Protein AF-A0AAD2DUP3-F1 (afdb_monomer_lite)

Structure (mmCIF, N/CA/C/O backbone):
data_AF-A0AAD2DUP3-F1
#
_entry.id   AF-A0AAD2DUP3-F1
#
loop_
_atom_site.group_PDB
_atom_site.id
_atom_site.type_symbol
_atom_site.label_atom_id
_atom_site.label_alt_id
_atom_site.label_comp_id
_atom_site.label_asym_id
_atom_site.label_entity_id
_atom_site.label_seq_id
_atom_site.pdbx_PDB_ins_code
_atom_site.Cartn_x
_atom_site.Cartn_y
_atom_site.Cartn_z
_atom_site.occupancy
_atom_site.B_iso_or_equiv
_atom_site.auth_seq_id
_atom_site.auth_comp_id
_atom_site.auth_asym_id
_atom_site.auth_atom_id
_atom_site.pdbx_PDB_model_num
ATOM 1 N N . MET A 1 1 ? -17.368 4.566 11.552 1.00 52.69 1 MET A N 1
ATOM 2 C CA . MET A 1 1 ? -17.398 3.100 11.361 1.00 52.69 1 MET A CA 1
ATOM 3 C C . MET A 1 1 ? -17.621 2.733 9.894 1.00 52.69 1 MET A C 1
ATOM 5 O O . MET A 1 1 ? -16.792 2.018 9.356 1.00 52.69 1 MET A O 1
ATOM 9 N N . TYR A 1 2 ? -18.653 3.272 9.224 1.00 62.59 2 TYR A N 1
ATOM 10 C CA . TYR A 1 2 ? -19.002 2.869 7.852 1.00 62.59 2 TYR A CA 1
ATOM 11 C C . TYR A 1 2 ? -18.000 3.279 6.770 1.00 62.59 2 TYR A C 1
ATOM 13 O O . TYR A 1 2 ? -17.643 2.427 5.978 1.00 62.59 2 TYR A O 1
ATOM 21 N N . GLN A 1 3 ? -17.459 4.501 6.786 1.00 66.94 3 GLN A N 1
ATOM 22 C CA . GLN A 1 3 ? -16.608 4.976 5.681 1.00 66.94 3 GLN A CA 1
ATOM 23 C C . GLN A 1 3 ? -15.354 4.126 5.429 1.00 66.94 3 GLN A C 1
ATOM 25 O O . GLN A 1 3 ? -15.060 3.837 4.279 1.00 66.94 3 GLN A O 1
ATOM 30 N N . ILE A 1 4 ? -14.634 3.682 6.469 1.00 68.75 4 ILE A N 1
ATOM 31 C CA . ILE A 1 4 ? -13.445 2.834 6.272 1.00 68.75 4 ILE A CA 1
ATOM 32 C C . ILE A 1 4 ? -13.829 1.407 5.882 1.00 68.75 4 ILE A C 1
ATOM 34 O O . ILE A 1 4 ? -13.233 0.851 4.975 1.00 68.75 4 ILE A O 1
ATOM 38 N N . VAL A 1 5 ? -14.855 0.820 6.505 1.00 68.56 5 VAL A N 1
ATOM 39 C CA . VAL A 1 5 ? -15.314 -0.539 6.166 1.00 68.56 5 VAL A CA 1
ATOM 40 C C . VAL A 1 5 ? -15.882 -0.580 4.745 1.00 68.56 5 VAL A C 1
ATOM 42 O O . VAL A 1 5 ? -15.659 -1.538 4.016 1.00 68.56 5 VAL A O 1
ATOM 45 N N . GLU A 1 6 ? -16.591 0.465 4.336 1.00 72.06 6 GLU A N 1
ATOM 46 C CA . GLU A 1 6 ? -17.125 0.645 2.991 1.00 72.06 6 GLU A CA 1
ATOM 47 C C . GLU A 1 6 ? -16.015 0.932 1.978 1.00 72.06 6 GLU A C 1
ATOM 49 O O . GLU A 1 6 ? -16.005 0.300 0.927 1.00 72.06 6 GLU A O 1
ATOM 54 N N . ALA A 1 7 ? -15.028 1.773 2.304 1.00 72.50 7 ALA A N 1
ATOM 55 C CA . ALA A 1 7 ? -13.837 1.961 1.475 1.00 72.50 7 ALA A CA 1
ATOM 56 C C . ALA A 1 7 ? -13.071 0.641 1.285 1.00 72.50 7 ALA A C 1
ATOM 58 O O . ALA A 1 7 ? -12.720 0.302 0.155 1.00 72.50 7 ALA A O 1
ATOM 59 N N . MET A 1 8 ? -12.909 -0.149 2.357 1.00 72.56 8 MET A N 1
ATOM 60 C CA . MET A 1 8 ? -12.288 -1.475 2.293 1.00 72.56 8 MET A CA 1
ATOM 61 C C . MET A 1 8 ? -13.106 -2.447 1.421 1.00 72.56 8 MET A C 1
ATOM 63 O O . MET A 1 8 ? -12.550 -3.151 0.584 1.00 72.56 8 MET A O 1
ATOM 67 N N . LYS A 1 9 ? -14.439 -2.462 1.552 1.00 70.69 9 LYS A N 1
ATOM 68 C CA . LYS A 1 9 ? -15.330 -3.287 0.709 1.00 70.69 9 LYS A CA 1
ATOM 69 C C . LYS A 1 9 ? -15.350 -2.855 -0.756 1.00 70.69 9 LYS A C 1
ATOM 71 O O . LYS A 1 9 ? -15.528 -3.689 -1.636 1.00 70.69 9 LYS A O 1
ATOM 76 N N . SER A 1 10 ? -15.177 -1.563 -1.005 1.00 72.81 10 SER A N 1
ATOM 77 C CA . SER A 1 10 ? -15.208 -0.971 -2.344 1.00 72.81 10 SER A CA 1
ATOM 78 C C . SER A 1 10 ? -13.851 -1.017 -3.045 1.00 72.81 10 SER A C 1
ATOM 80 O O . SER A 1 10 ? -13.723 -0.445 -4.122 1.00 72.81 10 SER A O 1
ATOM 82 N N . HIS A 1 11 ? -12.831 -1.638 -2.435 1.00 70.69 11 HIS A N 1
ATOM 83 C CA . HIS A 1 11 ? -11.440 -1.587 -2.903 1.00 70.69 11 HIS A CA 1
ATOM 84 C C . HIS A 1 11 ? -10.930 -0.156 -3.151 1.00 70.69 11 HIS A C 1
ATOM 86 O O . HIS A 1 11 ? -10.047 0.071 -3.970 1.00 70.69 11 HIS A O 1
ATOM 92 N N . ASN A 1 12 ? -11.489 0.831 -2.442 1.00 75.56 12 ASN A N 1
ATOM 93 C CA . ASN A 1 12 ? -11.150 2.232 -2.640 1.00 75.56 12 ASN A CA 1
ATOM 94 C C . ASN A 1 12 ? -10.000 2.614 -1.704 1.00 75.56 12 ASN A C 1
ATOM 96 O O . ASN A 1 12 ? -10.207 3.047 -0.565 1.00 75.56 12 ASN A O 1
ATOM 100 N N . LEU A 1 13 ? -8.778 2.407 -2.194 1.00 73.12 13 LEU A N 1
ATOM 101 C CA . LEU A 1 13 ? -7.555 2.692 -1.452 1.00 73.12 13 LEU A CA 1
ATOM 102 C C . LEU A 1 13 ? -7.433 4.183 -1.096 1.00 73.12 13 LEU A C 1
ATOM 104 O O . LEU A 1 13 ? -6.999 4.505 0.007 1.00 73.12 13 LEU A O 1
ATOM 108 N N . GLU A 1 14 ? -7.855 5.089 -1.978 1.00 71.94 14 GLU A N 1
ATOM 109 C CA . GLU A 1 14 ? -7.768 6.537 -1.754 1.00 71.94 14 GLU A CA 1
ATOM 110 C C . GLU A 1 14 ? -8.600 6.978 -0.540 1.00 71.94 14 GLU A C 1
ATOM 112 O O . GLU A 1 14 ? -8.095 7.656 0.360 1.00 71.94 14 GLU A O 1
ATOM 117 N N . LEU A 1 15 ? -9.854 6.522 -0.457 1.00 72.31 15 LEU A N 1
ATOM 118 C CA . LEU A 1 15 ? -10.715 6.774 0.701 1.00 72.31 15 LEU A CA 1
ATOM 119 C C . LEU A 1 15 ? -10.130 6.171 1.979 1.00 72.31 15 LEU A C 1
ATOM 121 O O . LEU A 1 15 ? -10.178 6.801 3.039 1.00 72.31 15 LEU A O 1
ATOM 125 N N . ALA A 1 16 ? -9.563 4.968 1.886 1.00 72.31 16 ALA A N 1
ATOM 126 C CA . ALA A 1 16 ? -8.981 4.290 3.032 1.00 72.31 16 ALA A CA 1
ATOM 127 C C . ALA A 1 16 ? -7.722 5.010 3.555 1.00 72.31 16 ALA A C 1
ATOM 129 O O . ALA A 1 16 ? -7.566 5.179 4.767 1.00 72.31 16 ALA A O 1
ATOM 130 N N . LEU A 1 17 ? -6.873 5.513 2.653 1.00 70.69 17 LEU A N 1
ATOM 131 C CA . LEU A 1 17 ? -5.696 6.324 2.968 1.00 70.69 17 LEU A CA 1
ATOM 132 C C . LEU A 1 17 ? -6.068 7.672 3.580 1.00 70.69 17 LEU A C 1
ATOM 134 O O . LEU A 1 17 ? -5.526 8.031 4.622 1.00 70.69 17 LEU A O 1
ATOM 138 N N . ASN A 1 18 ? -7.014 8.399 2.981 1.00 74.69 18 ASN A N 1
ATOM 139 C CA . ASN A 1 18 ? -7.462 9.694 3.496 1.00 74.69 18 ASN A CA 1
ATOM 140 C C . ASN A 1 18 ? -8.050 9.553 4.913 1.00 74.69 18 ASN A C 1
ATOM 142 O O . ASN A 1 18 ? -7.748 10.320 5.836 1.00 74.69 18 ASN A O 1
ATOM 146 N N . TRP A 1 19 ? -8.830 8.491 5.121 1.00 75.75 19 TRP A N 1
ATOM 147 C CA . TRP A 1 19 ? -9.346 8.143 6.436 1.00 75.75 19 TRP A CA 1
ATOM 148 C C . TRP A 1 19 ? -8.216 7.815 7.429 1.00 75.75 19 TRP A C 1
ATOM 150 O O . TRP A 1 19 ? -8.216 8.335 8.548 1.00 75.75 19 TRP A O 1
ATOM 160 N N . ALA A 1 20 ? -7.225 7.011 7.021 1.00 71.06 20 ALA A N 1
ATOM 161 C CA . ALA A 1 20 ? -6.072 6.669 7.853 1.00 71.06 20 ALA A CA 1
ATOM 162 C C . ALA A 1 20 ? -5.245 7.910 8.225 1.00 71.06 20 ALA A C 1
ATOM 164 O O . ALA A 1 20 ? -4.873 8.063 9.387 1.00 71.06 20 ALA A O 1
ATOM 165 N N . SER A 1 21 ? -5.032 8.844 7.292 1.00 70.50 21 SER A N 1
ATOM 166 C CA . SER A 1 21 ? -4.371 10.127 7.563 1.00 70.50 21 SER A CA 1
ATOM 167 C C . SER A 1 21 ? -5.148 10.979 8.569 1.00 70.50 21 SER A C 1
ATOM 169 O O . SER A 1 21 ? -4.551 11.543 9.482 1.00 70.50 21 SER A O 1
ATOM 171 N N . THR A 1 22 ? -6.480 11.008 8.478 1.00 73.06 22 THR A N 1
ATOM 172 C CA . THR A 1 22 ? -7.342 11.742 9.425 1.00 73.06 22 THR A CA 1
ATOM 173 C C . THR A 1 22 ? -7.323 11.131 10.834 1.00 73.06 22 THR A C 1
ATOM 175 O O . THR A 1 22 ? -7.566 11.813 11.829 1.00 73.06 22 THR A O 1
ATOM 178 N N . LYS A 1 23 ? -7.035 9.831 10.945 1.00 70.44 23 LYS A N 1
ATOM 179 C CA . LYS A 1 23 ? -6.975 9.088 12.214 1.00 70.44 23 LYS A CA 1
ATOM 180 C C . LYS A 1 23 ? -5.556 8.742 12.651 1.00 70.44 23 LYS A C 1
ATOM 182 O O . LYS A 1 23 ? -5.380 7.986 13.606 1.00 70.44 23 LYS A O 1
ATOM 187 N N . LYS A 1 24 ? -4.557 9.344 12.008 1.00 65.88 24 LYS A N 1
ATOM 188 C CA . LYS A 1 24 ? -3.135 9.061 12.196 1.00 65.88 24 LYS A CA 1
ATOM 189 C C . LYS A 1 24 ? -2.692 9.141 13.655 1.00 65.88 24 LYS A C 1
ATOM 191 O O . LYS A 1 24 ? -2.039 8.231 14.137 1.00 65.88 24 LYS A O 1
ATOM 196 N N . GLU A 1 25 ? -3.117 10.155 14.401 1.00 65.19 25 GLU A N 1
ATOM 197 C CA . GLU A 1 25 ? -2.759 10.301 15.823 1.00 65.19 25 GLU A CA 1
ATOM 198 C C . GLU A 1 25 ? -3.306 9.168 16.708 1.00 65.19 25 GLU A C 1
ATOM 200 O O . GLU A 1 25 ? -2.655 8.740 17.661 1.00 65.19 25 GLU A O 1
ATOM 205 N N . GLN A 1 26 ? -4.494 8.652 16.381 1.00 66.00 26 GLN A N 1
ATOM 206 C CA . GLN A 1 26 ? -5.095 7.514 17.083 1.00 66.00 26 GLN A CA 1
ATOM 207 C C . GLN A 1 26 ? -4.406 6.205 16.682 1.00 66.00 26 GLN A C 1
ATOM 209 O O . GLN A 1 26 ? -4.179 5.352 17.536 1.00 66.00 26 GLN A O 1
ATOM 214 N N . LEU A 1 27 ? -4.021 6.091 15.406 1.00 65.62 27 LEU A N 1
ATOM 215 C CA . LEU A 1 27 ? -3.280 4.958 14.855 1.00 65.62 27 LEU A CA 1
ATOM 216 C C . LEU A 1 27 ? -1.827 4.893 15.322 1.00 65.62 27 LEU A C 1
ATOM 218 O O . LEU A 1 27 ? -1.288 3.803 15.358 1.00 65.62 27 LEU A O 1
ATOM 222 N N . ILE A 1 28 ? -1.197 6.016 15.674 1.00 61.84 28 ILE A N 1
ATOM 223 C CA . ILE A 1 28 ? 0.155 6.046 16.258 1.00 61.84 28 ILE A CA 1
ATOM 224 C C . ILE A 1 28 ? 0.122 5.578 17.720 1.00 61.84 28 ILE A C 1
ATOM 226 O O . ILE A 1 28 ? 1.076 4.975 18.203 1.00 61.84 28 ILE A O 1
ATOM 230 N N . ARG A 1 29 ? -0.974 5.861 18.439 1.00 57.91 29 ARG A N 1
ATOM 231 C CA . ARG A 1 29 ? -1.155 5.450 19.841 1.00 57.91 29 ARG A CA 1
ATOM 232 C C . ARG A 1 29 ? -1.431 3.964 20.004 1.00 57.91 29 ARG A C 1
ATOM 234 O O . ARG A 1 29 ? -1.053 3.385 21.015 1.00 57.91 29 ARG A O 1
ATOM 241 N N . SER A 1 30 ? -2.107 3.359 19.039 1.00 55.53 30 SER A N 1
ATOM 242 C CA . SER A 1 30 ? -2.157 1.912 18.914 1.00 55.53 30 SER A CA 1
ATOM 243 C C . SER A 1 30 ? -0.898 1.460 18.186 1.00 55.53 30 SER A C 1
ATOM 245 O O . SER A 1 30 ? -0.708 1.865 17.055 1.00 55.53 30 SER A O 1
ATOM 247 N N . GLU A 1 31 ? -0.054 0.602 18.746 1.00 55.28 31 GLU A N 1
ATOM 248 C CA . GLU A 1 31 ? 1.179 0.079 18.105 1.00 55.28 31 GLU A CA 1
ATOM 249 C C . GLU A 1 31 ? 0.963 -0.701 16.781 1.00 55.28 31 GLU A C 1
ATOM 251 O O . GLU A 1 31 ? 1.804 -1.461 16.311 1.00 55.28 31 GLU A O 1
ATOM 256 N N . SER A 1 32 ? -0.202 -0.570 16.166 1.00 59.91 32 SER A N 1
ATOM 257 C CA . SER A 1 32 ? -0.562 -1.164 14.905 1.00 59.91 32 SER A CA 1
ATOM 258 C C . SER A 1 32 ? 0.156 -0.457 13.745 1.00 59.91 32 SER A C 1
ATOM 260 O O . SER A 1 32 ? -0.149 0.690 13.426 1.00 59.91 32 SER A O 1
ATOM 262 N N . ASP A 1 33 ? 1.031 -1.176 13.034 1.00 70.69 33 ASP A N 1
ATOM 263 C CA . ASP A 1 33 ? 1.650 -0.786 11.748 1.00 70.69 33 ASP A CA 1
ATOM 264 C C . ASP A 1 33 ? 0.626 -0.647 10.587 1.00 70.69 33 ASP A C 1
ATOM 266 O O . ASP A 1 33 ? 0.879 -1.029 9.441 1.00 70.69 33 ASP A O 1
ATOM 270 N N . ILE A 1 34 ? -0.586 -0.163 10.862 1.00 74.56 34 ILE A N 1
ATOM 271 C CA . ILE A 1 34 ? -1.685 -0.036 9.900 1.00 74.56 34 ILE A CA 1
ATOM 272 C C . ILE A 1 34 ? -1.327 0.957 8.796 1.00 74.56 34 ILE A C 1
ATOM 274 O O . ILE A 1 34 ? -1.533 0.651 7.623 1.00 74.56 34 ILE A O 1
ATOM 278 N N . GLU A 1 35 ? -0.747 2.108 9.150 1.00 74.81 35 GLU A N 1
ATOM 279 C CA . GLU A 1 35 ? -0.314 3.112 8.170 1.00 74.81 35 GLU A CA 1
ATOM 280 C C . GLU A 1 35 ? 0.699 2.495 7.200 1.00 74.81 35 GLU A C 1
ATOM 282 O O . GLU A 1 35 ? 0.509 2.543 5.988 1.00 74.81 35 GLU A O 1
ATOM 287 N N . LEU A 1 36 ? 1.701 1.781 7.718 1.00 77.12 36 LEU A N 1
ATOM 288 C CA . LEU A 1 36 ? 2.705 1.116 6.893 1.00 77.12 36 LEU A CA 1
ATOM 289 C C . LEU A 1 36 ? 2.099 0.039 5.977 1.00 77.12 36 LEU A C 1
ATOM 291 O O . LEU A 1 36 ? 2.545 -0.125 4.843 1.00 77.12 36 LEU A O 1
ATOM 295 N N . LYS A 1 37 ? 1.069 -0.689 6.427 1.00 79.38 37 LYS A N 1
ATOM 296 C CA . LYS A 1 37 ? 0.356 -1.665 5.583 1.00 79.38 37 LYS A CA 1
ATOM 297 C C . LYS A 1 37 ? -0.406 -0.992 4.438 1.00 79.38 37 LYS A C 1
ATOM 299 O O . LYS A 1 37 ? -0.392 -1.525 3.332 1.00 79.38 37 LYS A O 1
ATOM 304 N N . PHE A 1 38 ? -1.012 0.170 4.675 1.00 79.25 38 PHE A N 1
ATOM 305 C CA . PHE A 1 38 ? -1.649 0.956 3.617 1.00 79.25 38 PHE A CA 1
ATOM 306 C C . PHE A 1 38 ? -0.642 1.473 2.594 1.00 79.25 38 PHE A C 1
ATOM 308 O O . PHE A 1 38 ? -0.845 1.292 1.397 1.00 79.25 38 PHE A O 1
ATOM 315 N N . GLN A 1 39 ? 0.474 2.036 3.062 1.00 81.81 39 GLN A N 1
ATOM 316 C CA . GLN A 1 39 ? 1.550 2.519 2.192 1.00 81.81 39 GLN A CA 1
ATOM 317 C C . GLN A 1 39 ? 2.096 1.387 1.303 1.00 81.81 39 GLN A C 1
ATOM 319 O O . GLN A 1 39 ? 2.361 1.582 0.120 1.00 81.81 39 GLN A O 1
ATOM 324 N N . ARG A 1 40 ? 2.198 0.161 1.839 1.00 82.94 40 ARG A N 1
ATOM 325 C CA . ARG A 1 40 ? 2.579 -1.034 1.065 1.00 82.94 40 ARG A CA 1
ATOM 326 C C . ARG A 1 40 ? 1.573 -1.391 -0.026 1.00 82.94 40 ARG A C 1
ATOM 328 O O . ARG A 1 40 ? 1.996 -1.741 -1.121 1.00 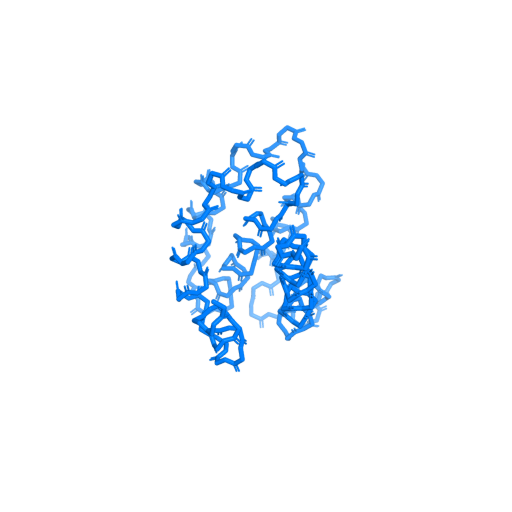82.94 40 ARG A O 1
ATOM 335 N N . LEU A 1 41 ? 0.273 -1.328 0.261 1.00 83.12 41 LEU A N 1
ATOM 336 C CA . LEU A 1 41 ? -0.758 -1.599 -0.746 1.00 83.12 41 LEU A CA 1
ATOM 337 C C . LEU A 1 41 ? -0.747 -0.548 -1.852 1.00 83.12 41 LEU A C 1
ATOM 339 O O . LEU A 1 41 ? -0.769 -0.920 -3.020 1.00 83.12 41 LEU A O 1
ATOM 343 N N . GLN A 1 42 ? -0.629 0.733 -1.489 1.00 82.62 42 GLN A N 1
ATOM 344 C CA . GLN A 1 42 ? -0.525 1.815 -2.466 1.00 82.62 42 GLN A CA 1
ATOM 345 C C . GLN A 1 42 ? 0.696 1.651 -3.359 1.00 82.62 42 GLN A C 1
ATOM 347 O O . GLN A 1 42 ? 0.597 1.771 -4.574 1.00 82.62 42 GLN A O 1
ATOM 352 N N . PHE A 1 43 ? 1.841 1.321 -2.766 1.00 84.44 43 PHE A N 1
ATOM 353 C CA . PHE A 1 43 ? 3.052 1.055 -3.523 1.00 84.44 43 PHE A CA 1
ATOM 354 C C . PHE A 1 43 ? 2.853 -0.074 -4.543 1.00 84.44 43 PHE A C 1
ATOM 356 O O . PHE A 1 43 ? 3.242 0.077 -5.696 1.00 84.44 43 PHE A O 1
ATOM 363 N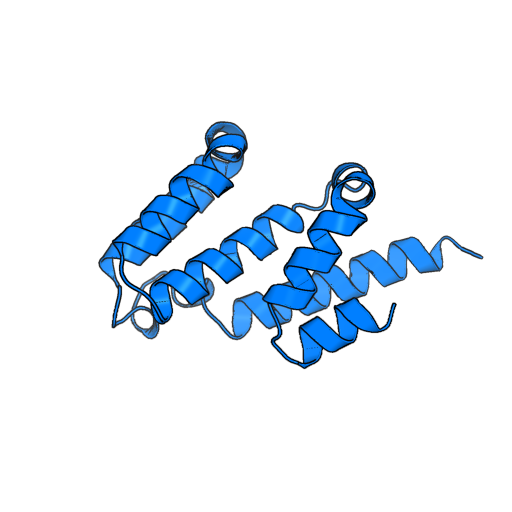 N . VAL A 1 44 ? 2.231 -1.190 -4.145 1.00 81.06 44 VAL A N 1
ATOM 364 C CA . VAL A 1 44 ? 1.973 -2.317 -5.054 1.00 81.06 44 VAL A CA 1
ATOM 365 C C . VAL A 1 44 ? 1.002 -1.933 -6.170 1.00 81.06 44 VAL A C 1
ATOM 367 O O . VAL A 1 44 ? 1.227 -2.321 -7.311 1.00 81.06 44 VAL A O 1
ATOM 370 N N . GLU A 1 45 ? -0.041 -1.160 -5.869 1.00 81.38 45 GLU A N 1
ATOM 371 C CA . GLU A 1 45 ? -0.999 -0.688 -6.872 1.00 81.38 45 GLU A CA 1
ATOM 372 C C . GLU A 1 45 ? -0.334 0.247 -7.893 1.00 81.38 45 GLU A C 1
ATOM 374 O O . GLU A 1 45 ? -0.485 0.048 -9.098 1.00 81.38 45 GLU A O 1
ATOM 379 N N . ILE A 1 46 ? 0.481 1.204 -7.431 1.00 82.06 46 ILE A N 1
ATOM 380 C CA . ILE A 1 46 ? 1.286 2.068 -8.309 1.00 82.06 46 ILE A CA 1
ATOM 381 C C . ILE A 1 46 ? 2.249 1.211 -9.140 1.00 82.06 46 ILE A C 1
ATOM 383 O O . ILE A 1 46 ? 2.385 1.422 -10.338 1.00 82.06 46 ILE A O 1
ATOM 387 N N . LEU A 1 47 ? 2.884 0.202 -8.541 1.00 81.44 47 LEU A N 1
ATOM 388 C CA . LEU A 1 47 ? 3.819 -0.680 -9.240 1.00 81.44 47 LEU A CA 1
ATOM 389 C C . LEU A 1 47 ? 3.139 -1.562 -10.308 1.00 81.44 47 LEU A C 1
ATOM 391 O O . LEU A 1 47 ? 3.797 -1.982 -11.260 1.00 81.44 47 LEU A O 1
ATOM 395 N N . GLN A 1 48 ? 1.850 -1.874 -10.140 1.00 78.19 48 GLN A N 1
ATOM 396 C CA . GLN A 1 48 ? 1.053 -2.646 -11.099 1.00 78.19 48 GLN A CA 1
ATOM 397 C C . GLN A 1 48 ? 0.471 -1.777 -12.222 1.00 78.19 48 GLN A C 1
ATOM 399 O O . GLN A 1 48 ? 0.425 -2.236 -13.363 1.00 78.19 48 GLN A O 1
ATOM 404 N N . ASN A 1 49 ? 0.042 -0.551 -11.911 1.00 76.25 49 ASN A N 1
ATOM 405 C CA . ASN A 1 49 ? -0.711 0.304 -12.834 1.00 76.25 49 ASN A CA 1
ATOM 406 C C . ASN A 1 49 ? 0.128 1.401 -13.512 1.00 76.25 49 ASN A C 1
ATOM 408 O O . ASN A 1 49 ? -0.236 1.842 -14.601 1.00 76.25 49 ASN A O 1
ATOM 412 N N . ASN A 1 50 ? 1.224 1.843 -12.890 1.00 68.25 50 ASN A N 1
ATOM 413 C CA . ASN A 1 50 ? 2.001 3.012 -13.307 1.00 68.25 50 ASN A CA 1
ATOM 414 C C . ASN A 1 50 ? 3.465 2.685 -13.633 1.00 68.25 50 ASN A C 1
ATOM 416 O O . ASN A 1 50 ? 3.948 1.556 -13.519 1.00 68.25 50 ASN A O 1
ATOM 420 N N . ASP A 1 51 ? 4.170 3.724 -14.079 1.00 72.88 51 ASP A N 1
ATOM 421 C CA . ASP A 1 51 ? 5.583 3.676 -14.417 1.00 72.88 51 ASP A CA 1
ATOM 422 C C . ASP A 1 51 ? 6.457 3.456 -13.169 1.00 72.88 51 ASP A C 1
ATOM 424 O O . ASP A 1 51 ? 6.169 3.934 -12.065 1.00 72.88 51 ASP A O 1
ATOM 428 N N . LYS A 1 52 ? 7.576 2.753 -13.352 1.00 78.19 52 LYS A N 1
ATOM 429 C CA . LYS A 1 52 ? 8.521 2.404 -12.279 1.00 78.19 52 LYS A CA 1
ATOM 430 C C . LYS A 1 52 ? 9.026 3.637 -11.539 1.00 78.19 52 LYS A C 1
ATOM 432 O O . LYS A 1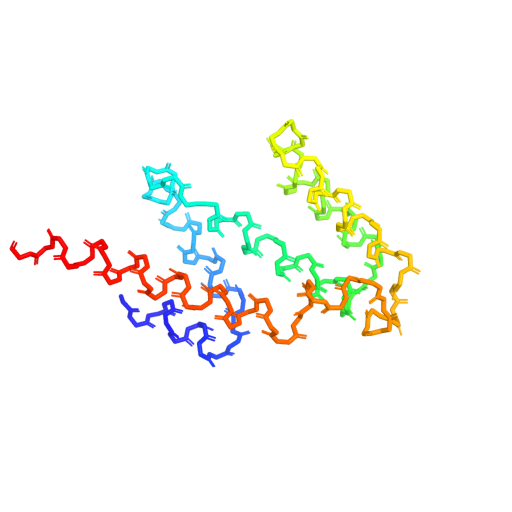 52 ? 9.274 3.570 -10.337 1.00 78.19 52 LYS A O 1
ATOM 437 N N . ASP A 1 53 ? 9.162 4.755 -12.240 1.00 82.25 53 ASP A N 1
ATOM 438 C CA . ASP A 1 53 ? 9.651 6.004 -11.663 1.00 82.25 53 ASP A CA 1
ATOM 439 C C . ASP A 1 53 ? 8.698 6.582 -10.610 1.00 82.25 53 ASP A C 1
ATOM 441 O O . ASP A 1 53 ? 9.149 7.131 -9.600 1.00 82.25 53 ASP A O 1
ATOM 445 N N . GLU A 1 54 ? 7.386 6.414 -10.786 1.00 83.56 54 GLU A N 1
ATOM 446 C CA . GLU A 1 54 ? 6.400 6.900 -9.822 1.00 83.56 54 GLU A CA 1
ATOM 447 C C . GLU A 1 54 ? 6.386 6.040 -8.558 1.00 83.56 54 GLU A C 1
ATOM 449 O O . GLU A 1 54 ? 6.450 6.573 -7.446 1.00 83.56 54 GLU A O 1
ATOM 454 N N . ALA A 1 55 ? 6.426 4.714 -8.716 1.00 83.50 55 ALA A N 1
ATOM 455 C CA . ALA A 1 55 ? 6.570 3.791 -7.593 1.00 83.50 55 ALA A CA 1
ATOM 456 C C . ALA A 1 55 ? 7.873 4.050 -6.816 1.00 83.50 55 ALA A C 1
ATOM 458 O O . ALA A 1 55 ? 7.884 4.010 -5.585 1.00 83.50 55 ALA A O 1
ATOM 459 N N . LEU A 1 56 ? 8.973 4.363 -7.510 1.00 83.81 56 LEU A N 1
ATOM 460 C CA . LEU A 1 56 ? 10.266 4.648 -6.883 1.00 83.81 56 LEU A CA 1
ATOM 461 C C . LEU A 1 56 ? 10.259 5.979 -6.122 1.00 83.81 56 LEU A C 1
ATOM 463 O O . LEU A 1 56 ? 10.840 6.090 -5.039 1.00 83.81 56 LEU A O 1
ATOM 467 N N . LYS A 1 57 ? 9.595 7.001 -6.671 1.00 86.06 57 LYS A N 1
ATOM 468 C CA . LYS A 1 57 ? 9.403 8.280 -5.983 1.00 86.06 57 LYS A CA 1
ATOM 469 C C . LYS A 1 57 ? 8.573 8.090 -4.715 1.00 86.06 57 LYS A C 1
ATOM 471 O O . LYS A 1 57 ? 8.964 8.602 -3.668 1.00 86.06 57 LYS A O 1
ATOM 476 N N . TYR A 1 58 ? 7.487 7.326 -4.811 1.00 85.38 58 TYR A N 1
ATOM 477 C CA . TYR A 1 58 ? 6.615 7.005 -3.688 1.00 85.38 58 TYR A CA 1
ATOM 478 C C . TYR A 1 58 ? 7.354 6.229 -2.586 1.00 85.38 58 TYR A C 1
ATOM 480 O O . TYR A 1 58 ? 7.272 6.593 -1.412 1.00 85.38 58 TYR A O 1
ATOM 488 N N . ASP A 1 59 ? 8.137 5.209 -2.956 1.00 83.19 59 ASP A N 1
ATOM 489 C CA . ASP A 1 59 ? 8.923 4.406 -2.011 1.00 83.19 59 ASP A CA 1
ATOM 490 C C . ASP A 1 59 ? 9.857 5.282 -1.163 1.00 83.19 59 ASP A C 1
ATOM 492 O O . ASP A 1 59 ? 9.830 5.241 0.071 1.00 83.19 59 ASP A O 1
ATOM 496 N N . ARG A 1 60 ? 10.603 6.175 -1.825 1.00 82.00 60 ARG A N 1
ATOM 497 C CA . ARG A 1 60 ? 11.546 7.090 -1.168 1.00 82.00 60 ARG A CA 1
ATOM 498 C C . ARG A 1 60 ? 10.872 8.074 -0.221 1.00 82.00 60 ARG A C 1
ATOM 500 O O . ARG A 1 60 ? 11.467 8.421 0.794 1.00 82.00 60 ARG A O 1
ATOM 507 N N . THR A 1 61 ? 9.671 8.551 -0.536 1.00 83.69 61 THR A N 1
ATOM 508 C CA . THR A 1 61 ? 8.964 9.503 0.331 1.00 83.69 61 THR A CA 1
ATOM 509 C C . THR A 1 61 ? 8.291 8.816 1.508 1.00 83.69 61 THR A C 1
ATOM 511 O O . THR A 1 61 ? 8.345 9.325 2.626 1.00 83.69 61 THR A O 1
ATOM 514 N N . CYS A 1 62 ? 7.676 7.659 1.273 1.00 81.12 62 CYS A N 1
ATOM 515 C CA . CYS A 1 62 ? 6.814 7.025 2.260 1.00 81.12 62 CYS A CA 1
ATOM 516 C C . CYS A 1 62 ? 7.557 6.061 3.180 1.00 81.12 62 CYS A C 1
ATOM 518 O O . CYS A 1 62 ? 7.232 5.986 4.364 1.00 81.12 62 CYS A O 1
ATOM 520 N N . PHE A 1 63 ? 8.569 5.346 2.683 1.00 80.62 63 PHE A N 1
ATOM 521 C CA . PHE A 1 63 ? 9.278 4.343 3.479 1.00 80.62 63 PHE A CA 1
ATOM 522 C C . PHE A 1 63 ? 10.576 4.842 4.115 1.00 80.62 63 PHE A C 1
ATOM 524 O O . PHE A 1 63 ? 11.070 4.188 5.034 1.00 80.62 63 PHE A O 1
ATOM 531 N N . ALA A 1 64 ? 11.099 6.009 3.720 1.00 79.75 64 ALA A N 1
ATOM 532 C CA . ALA A 1 64 ? 12.293 6.592 4.342 1.00 79.75 64 ALA A CA 1
ATOM 533 C C . ALA A 1 64 ? 12.214 6.697 5.883 1.00 79.75 64 ALA A C 1
ATOM 535 O O . ALA A 1 64 ? 13.183 6.305 6.538 1.00 79.75 64 ALA A O 1
ATOM 536 N N . PRO A 1 65 ? 11.086 7.112 6.501 1.00 79.88 65 PRO A N 1
ATOM 537 C CA . PRO A 1 65 ? 10.959 7.148 7.963 1.00 79.88 65 PRO A CA 1
ATOM 538 C C . PRO A 1 65 ? 11.010 5.765 8.631 1.00 79.88 65 PRO A C 1
ATOM 540 O O . PRO A 1 65 ? 11.326 5.659 9.812 1.00 79.88 65 PRO A O 1
ATOM 543 N N . TYR A 1 66 ? 10.710 4.702 7.882 1.00 76.25 66 TYR A N 1
ATOM 544 C CA . TYR A 1 66 ? 10.635 3.324 8.374 1.00 76.25 66 TYR A CA 1
ATOM 545 C C . TYR A 1 66 ? 11.878 2.500 8.013 1.00 76.25 66 TYR A C 1
ATOM 547 O O . TYR A 1 66 ? 11.950 1.316 8.344 1.00 76.25 66 TYR A O 1
ATOM 555 N N . ALA A 1 67 ? 12.869 3.101 7.347 1.00 76.81 67 ALA A N 1
ATOM 556 C CA . ALA A 1 67 ? 14.056 2.406 6.859 1.00 76.81 67 ALA A CA 1
ATOM 557 C C . ALA A 1 67 ? 14.860 1.729 7.979 1.00 76.81 67 ALA A C 1
ATOM 559 O O . ALA A 1 67 ? 15.394 0.646 7.767 1.00 76.81 67 ALA A O 1
ATOM 560 N N . SER A 1 68 ? 14.910 2.319 9.175 1.00 78.12 68 SER A N 1
ATOM 561 C CA . SER A 1 68 ? 15.642 1.767 10.322 1.00 78.12 68 SER A CA 1
ATOM 562 C C . SER A 1 68 ? 14.915 0.610 11.015 1.00 78.12 68 SER A C 1
ATOM 564 O O . SER A 1 68 ? 15.566 -0.314 11.494 1.00 78.12 68 SER A O 1
ATOM 566 N N . SER A 1 69 ? 13.579 0.632 11.061 1.00 78.56 69 SER A N 1
ATOM 567 C CA . SER A 1 69 ? 12.764 -0.346 11.799 1.00 78.56 69 SER A CA 1
ATOM 568 C C . SER A 1 69 ? 12.196 -1.467 10.925 1.00 78.56 69 SER A C 1
ATOM 570 O O . SER A 1 69 ? 11.925 -2.559 11.414 1.00 78.56 69 SER A O 1
ATOM 572 N N . ASN A 1 70 ? 12.028 -1.225 9.624 1.00 78.38 70 ASN A N 1
ATOM 573 C CA . ASN A 1 70 ? 11.319 -2.113 8.699 1.00 78.38 70 ASN A CA 1
ATOM 574 C C . ASN A 1 70 ? 12.135 -2.459 7.442 1.00 78.38 70 ASN A C 1
ATOM 576 O O . ASN A 1 70 ? 11.566 -2.842 6.414 1.00 78.38 70 ASN A O 1
ATOM 580 N N . MET A 1 71 ? 13.467 -2.370 7.510 1.00 81.00 71 MET A N 1
ATOM 581 C CA . MET A 1 71 ? 14.342 -2.503 6.340 1.00 81.00 71 MET A CA 1
ATOM 582 C C . MET A 1 71 ? 14.123 -3.792 5.543 1.00 81.00 71 MET A C 1
ATOM 584 O O . MET A 1 71 ? 14.055 -3.751 4.318 1.00 81.00 71 MET A O 1
ATOM 588 N N . ALA A 1 72 ? 13.941 -4.931 6.219 1.00 83.31 72 ALA A N 1
ATOM 589 C CA . ALA A 1 72 ? 13.715 -6.216 5.555 1.00 83.31 72 ALA A CA 1
ATOM 590 C C . ALA A 1 72 ? 12.420 -6.234 4.725 1.00 83.31 72 ALA A C 1
ATOM 592 O O . ALA A 1 72 ? 12.358 -6.861 3.669 1.00 83.31 72 ALA A O 1
ATOM 593 N N . ALA A 1 73 ? 11.374 -5.544 5.186 1.00 80.12 73 ALA A N 1
ATOM 594 C CA . ALA A 1 73 ? 10.135 -5.425 4.430 1.00 80.12 73 ALA A CA 1
ATOM 595 C C . ALA A 1 73 ? 10.300 -4.471 3.241 1.00 80.12 73 ALA A C 1
ATOM 597 O O . ALA A 1 73 ? 9.834 -4.786 2.150 1.00 80.12 73 ALA A O 1
ATOM 598 N N . ILE A 1 74 ? 11.013 -3.358 3.430 1.00 82.75 74 ILE A N 1
ATOM 599 C CA . ILE A 1 74 ? 11.309 -2.390 2.364 1.00 82.75 74 ILE A CA 1
ATOM 600 C C . ILE A 1 74 ? 12.161 -3.040 1.268 1.00 82.75 74 ILE A C 1
ATOM 602 O O . ILE A 1 74 ? 11.850 -2.917 0.092 1.00 82.75 74 ILE A O 1
ATOM 606 N N . GLN A 1 75 ? 13.169 -3.839 1.623 1.00 86.19 75 GLN A N 1
ATOM 607 C CA . GLN A 1 75 ? 13.975 -4.588 0.653 1.00 86.19 75 GLN A CA 1
ATOM 608 C C . GLN A 1 75 ? 13.141 -5.560 -0.192 1.00 86.19 75 GLN A C 1
ATOM 610 O O . GLN A 1 75 ? 13.396 -5.703 -1.386 1.00 86.19 75 GLN A O 1
ATOM 615 N N . LYS A 1 76 ? 12.127 -6.209 0.397 1.00 85.25 76 LYS A N 1
ATOM 616 C CA . LYS A 1 76 ? 11.199 -7.064 -0.361 1.00 85.25 76 LYS A CA 1
ATOM 617 C C . LYS A 1 76 ? 10.364 -6.252 -1.352 1.00 85.25 76 LYS A C 1
ATOM 619 O O . LYS A 1 76 ? 10.216 -6.685 -2.487 1.00 85.25 76 LYS A O 1
ATOM 624 N N . LEU A 1 77 ? 9.881 -5.071 -0.957 1.00 83.06 77 LEU A N 1
ATOM 625 C CA . LEU A 1 77 ? 9.174 -4.151 -1.862 1.00 83.06 77 LEU A CA 1
ATOM 626 C C . LEU A 1 77 ? 10.094 -3.667 -2.989 1.00 83.06 77 LEU A C 1
ATOM 628 O O . LEU A 1 77 ? 9.702 -3.674 -4.152 1.00 83.06 77 LEU A O 1
ATOM 632 N N . MET A 1 78 ? 11.351 -3.356 -2.671 1.00 84.12 78 MET A N 1
ATOM 633 C CA . MET A 1 78 ? 12.359 -2.990 -3.665 1.00 84.12 78 MET A CA 1
ATOM 634 C C . MET A 1 78 ? 12.630 -4.127 -4.659 1.00 84.12 78 MET A C 1
ATOM 636 O O . MET A 1 78 ? 12.797 -3.890 -5.853 1.00 84.12 78 MET A O 1
ATOM 640 N N . ALA A 1 79 ? 12.627 -5.379 -4.202 1.00 85.94 79 ALA A N 1
ATOM 641 C CA . ALA A 1 79 ? 12.794 -6.535 -5.076 1.00 85.94 79 ALA A CA 1
ATOM 642 C C . ALA A 1 79 ? 11.593 -6.752 -6.019 1.00 85.94 79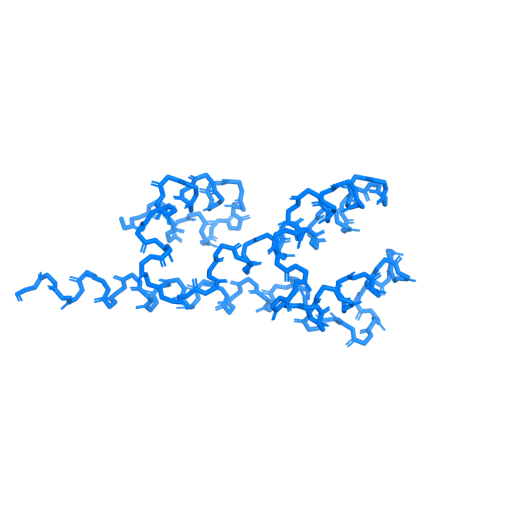 ALA A C 1
ATOM 644 O O . ALA A 1 79 ? 11.777 -7.281 -7.118 1.00 85.94 79 ALA A O 1
ATOM 645 N N . CYS A 1 80 ? 10.389 -6.289 -5.657 1.00 85.31 80 CYS A N 1
ATOM 646 C CA . CYS A 1 80 ? 9.212 -6.327 -6.532 1.00 85.31 80 CYS A CA 1
ATOM 647 C C . CYS A 1 80 ? 9.412 -5.523 -7.832 1.00 85.31 80 CYS A C 1
ATOM 649 O O . CYS A 1 80 ? 8.866 -5.909 -8.867 1.00 85.31 80 CYS A O 1
ATOM 651 N N . PHE A 1 81 ? 10.253 -4.478 -7.842 1.00 84.25 81 PHE A N 1
ATOM 652 C CA . PHE A 1 81 ? 10.568 -3.717 -9.065 1.00 84.25 81 PHE A CA 1
ATOM 653 C C . PHE A 1 81 ? 11.176 -4.573 -10.185 1.00 84.25 81 PHE A C 1
ATOM 655 O O . PHE A 1 81 ? 10.983 -4.283 -11.369 1.00 84.25 81 PHE A O 1
ATOM 662 N N . LEU A 1 82 ? 11.890 -5.648 -9.835 1.00 85.31 82 LEU A N 1
ATOM 663 C CA . LEU A 1 82 ? 12.495 -6.574 -10.803 1.00 85.31 82 LEU A CA 1
ATOM 664 C C . LEU A 1 82 ? 11.451 -7.425 -11.546 1.00 85.31 82 LEU A C 1
ATOM 666 O O . LEU A 1 82 ? 11.758 -8.065 -12.557 1.00 85.31 82 LEU A O 1
ATOM 670 N N . TRP A 1 83 ? 10.217 -7.431 -11.042 1.00 84.81 83 TRP A N 1
ATOM 671 C CA . TRP A 1 83 ? 9.118 -8.262 -11.515 1.00 84.81 83 TRP A CA 1
ATOM 672 C C . TRP A 1 83 ? 7.953 -7.459 -12.092 1.00 84.81 83 TRP A C 1
ATOM 674 O O . TRP A 1 83 ? 6.922 -8.046 -12.395 1.00 84.81 83 TRP A O 1
ATOM 684 N N . VAL A 1 84 ? 8.101 -6.148 -12.290 1.00 82.81 84 VAL A N 1
ATOM 685 C CA . VAL A 1 84 ? 7.075 -5.304 -12.931 1.00 82.81 84 VAL A CA 1
ATOM 686 C C . VAL A 1 84 ? 6.627 -5.919 -14.261 1.00 82.81 84 VAL A C 1
ATOM 688 O O . VAL A 1 84 ? 7.459 -6.342 -15.064 1.00 82.81 84 VAL A O 1
ATOM 691 N N . GLY A 1 85 ? 5.309 -6.014 -14.462 1.00 79.62 85 GLY A N 1
ATOM 692 C CA . GLY A 1 85 ? 4.682 -6.695 -15.605 1.00 79.62 85 GLY A CA 1
ATOM 693 C C . GLY A 1 85 ? 4.574 -8.225 -15.486 1.00 79.62 85 GLY A C 1
ATOM 694 O O . GLY A 1 85 ? 3.969 -8.860 -16.342 1.00 79.62 85 GLY A O 1
ATOM 695 N N . ARG A 1 86 ? 5.144 -8.834 -14.438 1.00 84.88 86 ARG A N 1
ATOM 696 C CA . ARG A 1 86 ? 5.072 -10.279 -14.136 1.00 84.88 86 ARG A CA 1
ATOM 697 C C . ARG A 1 86 ? 5.068 -10.564 -12.628 1.00 84.88 86 ARG A C 1
ATOM 699 O O . ARG A 1 86 ? 5.614 -11.569 -12.168 1.00 84.88 86 ARG A O 1
ATOM 706 N N . LEU A 1 87 ? 4.486 -9.649 -11.854 1.00 82.56 87 LEU A N 1
ATOM 707 C CA . LEU A 1 87 ? 4.488 -9.669 -10.389 1.00 82.56 87 LEU A CA 1
ATOM 708 C C . LEU A 1 87 ? 3.809 -10.927 -9.833 1.00 82.56 87 LEU A C 1
ATOM 710 O O . LEU A 1 87 ? 4.299 -11.493 -8.856 1.00 82.56 87 LEU A O 1
ATOM 714 N N . ASP A 1 88 ? 2.781 -11.437 -10.507 1.00 80.38 88 ASP A N 1
ATOM 715 C CA . ASP A 1 88 ? 2.071 -12.663 -10.117 1.00 80.38 88 ASP A CA 1
ATOM 716 C C . ASP A 1 88 ? 2.959 -13.915 -10.143 1.00 80.38 88 ASP A C 1
ATOM 718 O O . ASP A 1 88 ? 2.740 -14.855 -9.383 1.00 80.38 88 ASP A O 1
ATOM 722 N N . SER A 1 89 ? 3.998 -13.920 -10.985 1.00 84.75 89 SER A N 1
ATOM 723 C CA . SER A 1 89 ? 4.987 -15.006 -11.072 1.00 84.75 89 SER A CA 1
ATOM 724 C C . SER A 1 89 ? 6.188 -14.804 -10.145 1.00 84.75 89 SER A C 1
ATOM 726 O O . SER A 1 89 ? 7.117 -15.611 -10.150 1.00 84.75 89 SER A O 1
ATOM 728 N N . SER A 1 90 ? 6.212 -13.711 -9.381 1.00 84.44 90 SER A N 1
ATOM 729 C CA . SER A 1 90 ? 7.331 -13.402 -8.499 1.00 84.44 90 SER A CA 1
ATOM 730 C C . SER A 1 90 ? 7.273 -14.216 -7.199 1.00 84.44 90 SER A C 1
ATOM 732 O O . SER A 1 90 ? 6.187 -14.579 -6.737 1.00 84.44 90 SER A O 1
ATOM 734 N N . PRO A 1 91 ? 8.417 -14.405 -6.515 1.00 85.44 91 PRO A N 1
ATOM 735 C CA . PRO A 1 91 ? 8.453 -14.926 -5.143 1.00 85.44 91 PRO A CA 1
ATOM 736 C C . PRO A 1 91 ? 7.701 -14.044 -4.132 1.00 85.44 91 PRO A C 1
ATOM 738 O O . PRO A 1 91 ? 7.553 -14.416 -2.971 1.00 85.44 91 PRO A O 1
ATOM 741 N N . TYR A 1 92 ? 7.269 -12.856 -4.560 1.00 83.44 92 TYR A N 1
ATOM 742 C CA . TYR A 1 92 ? 6.583 -11.854 -3.760 1.00 83.44 92 TYR A CA 1
ATOM 743 C C . TYR A 1 92 ? 5.090 -11.769 -4.089 1.00 83.44 92 TYR A C 1
ATOM 745 O O . TYR A 1 92 ? 4.444 -10.816 -3.664 1.00 83.44 92 TYR A O 1
ATOM 753 N N . SER A 1 93 ? 4.521 -12.745 -4.809 1.00 79.81 93 SER A N 1
ATOM 754 C CA . SER A 1 93 ? 3.101 -12.744 -5.188 1.00 79.81 93 SER A CA 1
ATOM 755 C C . SER A 1 93 ? 2.153 -12.684 -3.981 1.00 79.81 93 SER A C 1
ATOM 757 O O . SER A 1 93 ? 1.065 -12.122 -4.063 1.00 79.81 93 SER A O 1
ATOM 759 N N . GLU A 1 94 ? 2.584 -13.174 -2.816 1.00 81.81 94 GLU A N 1
ATOM 760 C CA . GLU A 1 94 ? 1.848 -13.036 -1.553 1.00 81.81 94 GLU A CA 1
ATOM 761 C C . GLU A 1 94 ? 1.732 -11.592 -1.051 1.00 81.81 94 GLU A C 1
ATOM 763 O O . GLU A 1 94 ? 0.833 -11.305 -0.265 1.00 81.81 94 GLU A O 1
ATOM 768 N N . LEU A 1 95 ? 2.618 -10.692 -1.495 1.00 76.94 95 LEU A N 1
ATOM 769 C CA . LEU A 1 95 ? 2.571 -9.268 -1.161 1.00 76.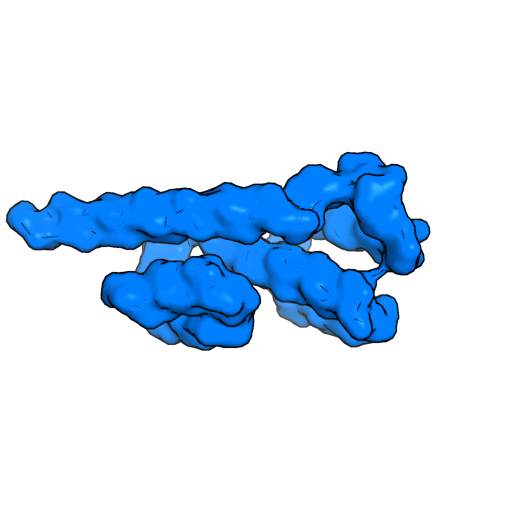94 95 LEU A CA 1
ATOM 770 C C . LEU A 1 95 ? 1.547 -8.492 -2.002 1.00 76.94 95 LEU A C 1
ATOM 772 O O . LEU A 1 95 ? 1.341 -7.302 -1.755 1.00 76.94 95 LEU A O 1
ATOM 776 N N . LEU A 1 96 ? 0.933 -9.146 -2.990 1.00 76.44 96 LEU A N 1
ATOM 777 C CA . LEU A 1 96 ? 0.055 -8.522 -3.970 1.00 76.44 96 LEU A CA 1
ATOM 778 C C . LEU A 1 96 ? -1.422 -8.599 -3.582 1.00 76.44 96 LEU A C 1
ATOM 780 O O . LEU A 1 96 ? -1.853 -9.364 -2.709 1.00 76.44 96 LEU A O 1
ATOM 784 N N . PHE A 1 97 ? -2.215 -7.792 -4.282 1.00 70.19 97 PHE A N 1
ATOM 785 C CA . PHE A 1 97 ? -3.664 -7.932 -4.303 1.00 70.19 97 PHE A CA 1
ATOM 786 C C . PHE A 1 97 ? -4.088 -9.298 -4.872 1.00 70.19 97 PHE A C 1
ATOM 788 O O . PHE A 1 97 ? -3.395 -9.842 -5.732 1.00 70.19 97 PHE A O 1
ATOM 795 N N . PRO A 1 98 ? -5.233 -9.857 -4.432 1.00 69.62 98 PRO A N 1
ATOM 796 C CA . PRO A 1 98 ? -6.149 -9.353 -3.394 1.00 69.62 98 PRO A CA 1
ATOM 797 C C . PRO A 1 98 ? -5.768 -9.764 -1.957 1.00 69.62 98 PRO A C 1
ATOM 799 O O . PRO A 1 98 ? -6.237 -9.166 -0.993 1.00 69.62 98 PRO A O 1
ATOM 802 N N . LYS A 1 99 ? -4.861 -10.734 -1.785 1.00 76.00 99 LYS A N 1
ATOM 803 C CA . LYS A 1 99 ? -4.559 -11.357 -0.479 1.00 76.00 99 LYS A CA 1
ATOM 804 C C . LYS A 1 99 ? -4.134 -10.354 0.597 1.00 76.00 99 LYS A C 1
ATOM 806 O O . LYS A 1 99 ? -4.530 -10.461 1.758 1.00 76.00 99 LYS A O 1
ATOM 811 N N . GLN A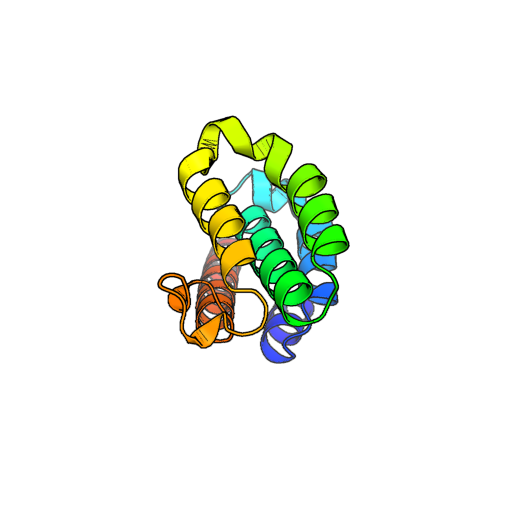 1 100 ? -3.310 -9.382 0.217 1.00 77.19 100 GLN A N 1
ATOM 812 C CA . GLN A 1 100 ? -2.800 -8.363 1.132 1.00 77.19 100 GLN A CA 1
ATOM 813 C C . GLN A 1 100 ? -3.909 -7.395 1.590 1.00 77.19 100 GLN A C 1
ATOM 815 O O . GLN A 1 100 ? -3.894 -6.931 2.734 1.00 77.19 100 GLN A O 1
ATOM 820 N N . TRP A 1 101 ? -4.888 -7.131 0.720 1.00 78.62 101 TRP A N 1
ATOM 821 C CA . TRP A 1 101 ? -6.039 -6.276 1.000 1.00 78.62 101 TRP A CA 1
ATOM 822 C C . TRP A 1 101 ? -7.022 -6.927 1.961 1.00 78.62 101 TRP A C 1
ATOM 824 O O . TRP A 1 101 ? -7.437 -6.293 2.930 1.00 78.62 101 TRP A O 1
ATOM 834 N N . ASP A 1 102 ? -7.342 -8.203 1.747 1.00 78.00 102 ASP A N 1
ATOM 835 C CA . ASP A 1 102 ? -8.228 -8.958 2.638 1.00 78.00 102 ASP A CA 1
ATOM 836 C C . ASP A 1 102 ? -7.654 -8.999 4.056 1.00 78.00 102 ASP A C 1
ATOM 838 O O . ASP A 1 102 ? -8.336 -8.706 5.040 1.00 78.00 102 ASP A O 1
ATOM 842 N N . LYS A 1 103 ? -6.346 -9.257 4.155 1.00 79.25 103 LYS A N 1
ATOM 843 C CA . LYS A 1 103 ? -5.632 -9.284 5.432 1.00 79.25 103 LYS A CA 1
ATOM 844 C C . LYS A 1 103 ? -5.622 -7.916 6.115 1.00 79.25 103 LYS A C 1
ATOM 846 O O . LYS A 1 103 ? -5.751 -7.844 7.337 1.00 79.25 103 LYS A O 1
ATOM 851 N N . LEU A 1 104 ? -5.471 -6.826 5.357 1.00 78.31 104 LEU A N 1
ATOM 852 C CA . LEU A 1 104 ? -5.563 -5.479 5.919 1.00 78.31 104 LEU A CA 1
ATOM 853 C C . LEU A 1 104 ? -6.995 -5.153 6.363 1.00 78.31 104 LEU A C 1
ATOM 855 O O . LEU A 1 104 ? -7.178 -4.608 7.450 1.00 78.31 104 LEU A O 1
ATOM 859 N N . SER A 1 105 ? -7.994 -5.530 5.568 1.00 77.06 105 SER A N 1
ATOM 860 C CA . SER A 1 105 ? -9.415 -5.347 5.877 1.00 77.06 105 SER A CA 1
ATOM 861 C C . SER A 1 105 ? -9.797 -6.043 7.180 1.00 77.06 105 SER A C 1
ATOM 863 O O . SER A 1 105 ? -10.467 -5.444 8.024 1.00 77.06 105 SER A O 1
ATOM 865 N N . GLU A 1 106 ? -9.327 -7.274 7.390 1.00 79.62 106 GLU A N 1
ATOM 866 C CA . GLU A 1 106 ? -9.554 -8.023 8.628 1.00 79.62 106 GLU A CA 1
ATOM 867 C C . GLU A 1 106 ? -8.884 -7.343 9.829 1.00 79.62 106 GLU A C 1
ATOM 869 O O . GLU A 1 106 ? -9.528 -7.128 10.859 1.00 79.62 106 GLU A O 1
ATOM 874 N N . VAL A 1 107 ? -7.607 -6.959 9.694 1.00 78.25 107 VAL A N 1
ATOM 875 C CA . VAL A 1 107 ? -6.856 -6.280 10.763 1.00 78.25 107 VAL A CA 1
ATOM 876 C C . VAL A 1 107 ? -7.526 -4.965 11.146 1.00 78.25 107 VAL A C 1
ATOM 878 O O . VAL A 1 107 ? -7.718 -4.720 12.333 1.00 78.25 107 VAL A O 1
ATOM 881 N N . LEU A 1 108 ? -7.928 -4.148 10.170 1.00 74.38 108 LEU A N 1
ATOM 882 C CA . LEU A 1 108 ? -8.649 -2.898 10.411 1.00 74.38 108 LEU A CA 1
ATOM 883 C C . LEU A 1 108 ? -9.973 -3.157 11.116 1.00 74.38 108 LEU A C 1
ATOM 885 O O . LEU A 1 108 ? -10.248 -2.542 12.142 1.00 74.38 108 LEU A O 1
ATOM 889 N N . THR A 1 109 ? -10.774 -4.090 10.601 1.00 73.75 109 THR A N 1
ATOM 890 C CA . THR A 1 109 ? -12.081 -4.420 11.182 1.00 73.75 109 THR A CA 1
ATOM 891 C C . THR A 1 109 ? -11.928 -4.844 12.639 1.00 73.75 109 THR A C 1
ATOM 893 O O . THR A 1 109 ? -12.600 -4.293 13.506 1.00 73.75 109 THR A O 1
ATOM 896 N N . ARG A 1 110 ? -10.981 -5.744 12.937 1.00 76.25 110 ARG A N 1
ATOM 897 C CA . ARG A 1 110 ? -10.695 -6.187 14.308 1.00 76.25 110 ARG A CA 1
ATOM 898 C C . ARG A 1 110 ? -10.199 -5.039 15.184 1.00 76.25 110 ARG A C 1
ATOM 900 O O . ARG A 1 110 ? -10.678 -4.875 16.300 1.00 76.25 110 ARG A O 1
ATOM 907 N N . HIS A 1 111 ? -9.271 -4.231 14.684 1.00 72.12 111 HIS A N 1
ATOM 908 C CA . HIS A 1 111 ? -8.706 -3.115 15.432 1.00 72.12 111 HIS A CA 1
ATOM 909 C C . HIS A 1 111 ? -9.774 -2.075 15.803 1.00 72.12 111 HIS A C 1
ATOM 911 O O . HIS A 1 111 ? -9.814 -1.603 16.937 1.00 72.12 111 HIS A O 1
ATOM 917 N N . PHE A 1 112 ? -10.702 -1.771 14.892 1.00 67.19 112 PHE A N 1
ATOM 918 C CA . PHE A 1 112 ? -11.804 -0.853 15.181 1.00 67.19 112 PHE A CA 1
ATOM 919 C C . PHE A 1 112 ? -12.889 -1.462 16.050 1.00 67.19 112 PHE A C 1
ATOM 921 O O . PHE A 1 112 ? -13.394 -0.759 16.920 1.00 67.19 112 PHE A O 1
ATOM 928 N N . CYS A 1 113 ? -13.216 -2.743 15.879 1.00 68.06 113 CYS A N 1
ATOM 929 C CA . CYS A 1 113 ? -14.083 -3.444 16.823 1.00 68.06 113 CYS A CA 1
ATOM 930 C C . CYS A 1 113 ? -13.500 -3.412 18.239 1.00 68.06 113 CYS A C 1
ATOM 932 O O . CYS A 1 113 ? -14.257 -3.233 19.180 1.00 68.06 113 CYS A O 1
ATOM 934 N N . ASN A 1 114 ? -12.177 -3.495 18.397 1.00 67.31 114 ASN A N 1
ATOM 935 C CA . ASN A 1 114 ? -11.531 -3.413 19.708 1.00 67.31 114 ASN A CA 1
ATOM 936 C C . ASN A 1 114 ? -11.524 -1.987 20.283 1.00 67.31 114 ASN A C 1
ATOM 938 O O . ASN A 1 114 ? -11.800 -1.810 21.462 1.00 67.31 114 ASN A O 1
ATOM 942 N N . ILE A 1 115 ? -11.250 -0.960 19.469 1.00 61.81 115 ILE A N 1
ATOM 943 C CA . ILE A 1 115 ? -11.315 0.444 19.923 1.00 61.81 115 ILE A CA 1
ATOM 944 C C . ILE A 1 115 ? -12.748 0.826 20.323 1.00 61.81 115 ILE A C 1
ATOM 946 O O . ILE A 1 115 ? -12.951 1.520 21.315 1.00 61.81 115 ILE A O 1
ATOM 950 N N . ILE A 1 116 ? -13.740 0.385 19.548 1.00 57.22 116 ILE A N 1
ATOM 951 C CA . ILE A 1 116 ? -15.153 0.722 19.762 1.00 57.22 116 ILE A CA 1
ATOM 952 C C . ILE A 1 116 ? -15.779 -0.177 20.840 1.00 57.22 116 ILE A C 1
ATOM 954 O O . ILE A 1 116 ? -16.603 0.298 21.605 1.00 57.22 116 ILE A O 1
ATOM 958 N N . GLY A 1 117 ? -15.350 -1.435 20.963 1.00 50.97 117 GLY A N 1
ATOM 959 C CA . GLY A 1 117 ? -15.786 -2.372 22.007 1.00 50.97 117 GLY A CA 1
ATOM 960 C C . GLY A 1 117 ? -15.228 -2.076 23.404 1.00 50.97 117 GLY A C 1
ATOM 961 O O . GLY A 1 117 ? -15.668 -2.686 24.367 1.00 50.97 117 GLY A O 1
ATOM 962 N N . CYS A 1 118 ? -14.297 -1.124 23.528 1.00 43.16 118 CYS A N 1
ATOM 963 C CA . CYS A 1 118 ? -13.931 -0.492 24.803 1.00 43.16 118 CYS A CA 1
ATOM 964 C C . CYS A 1 118 ? -14.777 0.761 25.113 1.00 43.16 118 CYS A C 1
ATOM 966 O O . CYS A 1 118 ? -14.448 1.507 26.032 1.00 43.16 118 CYS A O 1
ATOM 968 N N . SER A 1 119 ? -15.822 1.035 24.326 1.00 42.31 119 SER A N 1
ATOM 969 C CA . SER A 1 119 ? -16.839 2.052 24.617 1.00 42.31 119 SER A CA 1
ATOM 970 C C . SER A 1 119 ? -18.151 1.382 25.038 1.00 42.31 119 SER A C 1
ATOM 972 O O . SER A 1 119 ? -19.174 1.574 24.390 1.00 42.31 119 SER A O 1
ATOM 974 N N . GLU A 1 120 ? -18.106 0.592 26.108 1.00 35.53 120 GLU A N 1
ATOM 975 C CA . GLU A 1 120 ? -19.262 0.291 26.965 1.00 35.53 120 GLU A CA 1
ATOM 976 C C . GLU A 1 120 ? -18.849 0.446 28.430 1.00 35.53 120 GLU A C 1
ATOM 978 O O . GLU A 1 120 ? -17.742 -0.024 28.784 1.00 35.53 120 GLU A O 1
#

Organism: NCBI:txid56036

InterPro domains:
  IPR006595 CTLH, C-terminal LisH motif [PS50897] (1-54)
  IPR024964 CTLH/CRA C-terminal to LisH motif domain [PF10607] (1-119)
  IPR045098 Fyv10 family [PTHR12170] (1-119)

Sequence (120 aa):
MYQIVEAMKSHNLELALNWASTKKEQLIRSESDIELKFQRLQFVEILQNNDKDEALKYDRTCFAPYASSNMAAIQKLMACFLWVGRLDSSPYSELLFPKQWDKLSEVLTRHFCNIIGCSE

pLDDT: mean 74.96, std 9.61, range [35.53, 86.19]

Radius of gyration: 14.84 Å; chains: 1; bounding box: 35×27×43 Å

Secondary structure (DSSP, 8-state):
-HHHHHHHHTT-HHHHHHHHHHTHHHHHHS--THHHHHHHHHHHHHHHHS-HHHHHHHHHHHTGGGTTTSHHHHHHHHHHGGGTT-GGGSTTGGGSTTHHHHHHHHHHHHHHHHHHHT--

Foldseek 3Di:
DCQLLVCLVVVPLVSNLVVCVVCVVVVVVPPDCLNVLSLLQVLQVCLAPHDPVVSVVSLCVRCVVVCVPCVVVSVLSVVCNVQRVNSCVDPCVCSYPPNSSVVSSVVVVVVVCVVVVVVD